Protein AF-A0A3B8K011-F1 (afdb_monomer_lite)

Secondary structure (DSSP, 8-state):
-HHHH-TTTS-S------HHHHHGGGGT--HHHH-TTSHHHHHHHHHHHHHHHHHS------------------

Structure (mmCIF, N/CA/C/O backbone):
data_AF-A0A3B8K011-F1
#
_entry.id   AF-A0A3B8K011-F1
#
loop_
_atom_site.group_PDB
_atom_site.id
_atom_site.type_symbol
_atom_site.label_atom_id
_atom_site.label_alt_id
_atom_site.label_comp_id
_atom_site.label_asym_id
_atom_site.label_entity_id
_atom_site.label_seq_id
_atom_site.pdbx_PDB_ins_code
_atom_site.Cartn_x
_atom_site.Cartn_y
_atom_site.Cartn_z
_atom_site.occupancy
_atom_site.B_iso_or_equiv
_atom_site.auth_seq_id
_atom_site.auth_comp_id
_atom_site.auth_asym_id
_atom_site.auth_atom_id
_atom_site.pdbx_PDB_model_num
ATOM 1 N N . GLN A 1 1 ? -9.798 -16.770 13.189 1.00 66.44 1 GLN A N 1
ATOM 2 C CA . GLN A 1 1 ? -8.894 -17.308 14.230 1.00 66.44 1 GLN A CA 1
ATOM 3 C C . GLN A 1 1 ? -7.941 -16.230 14.741 1.00 66.44 1 GLN A C 1
ATOM 5 O O . GLN A 1 1 ? -8.114 -15.830 15.877 1.00 66.44 1 GLN A O 1
ATOM 10 N N . LEU A 1 2 ? -7.033 -15.667 13.931 1.00 80.50 2 LEU A N 1
ATOM 11 C CA . LEU A 1 2 ? -6.061 -14.658 14.404 1.00 80.50 2 LEU A CA 1
ATOM 12 C C . LEU A 1 2 ? -6.699 -13.419 15.067 1.00 80.50 2 LEU A C 1
ATOM 14 O O . LEU A 1 2 ? -6.305 -13.037 16.161 1.00 80.50 2 LEU A O 1
ATOM 18 N N . ARG A 1 3 ? -7.761 -12.873 14.461 1.00 79.44 3 ARG A N 1
ATOM 19 C CA . ARG A 1 3 ? -8.526 -11.737 15.008 1.00 79.44 3 ARG A CA 1
ATOM 20 C C . ARG A 1 3 ? -9.196 -12.017 16.358 1.00 79.44 3 ARG A C 1
ATOM 22 O O . ARG A 1 3 ? -9.418 -11.098 17.127 1.00 79.44 3 ARG A O 1
ATOM 29 N N . HIS A 1 4 ? -9.514 -13.280 16.648 1.00 81.56 4 HIS A N 1
ATOM 30 C CA . HIS A 1 4 ? -10.137 -13.661 17.917 1.00 81.56 4 HIS A CA 1
ATOM 31 C C . HIS A 1 4 ? -9.114 -13.703 19.059 1.00 81.56 4 HIS A C 1
ATOM 33 O O . HIS A 1 4 ? -9.429 -13.322 20.178 1.00 81.56 4 HIS A O 1
ATOM 39 N N . TYR A 1 5 ? -7.881 -14.129 18.767 1.00 85.19 5 TYR A N 1
ATOM 40 C CA . TYR A 1 5 ? -6.804 -14.189 19.758 1.00 85.19 5 TYR A CA 1
ATOM 41 C C . TYR A 1 5 ? -6.080 -12.849 19.944 1.00 85.19 5 TYR A C 1
ATOM 43 O O . TYR A 1 5 ? -5.527 -12.599 21.009 1.00 85.19 5 TYR A O 1
ATOM 51 N N . TYR A 1 6 ? -6.094 -11.984 18.925 1.00 83.12 6 TYR A N 1
ATOM 52 C CA . TYR A 1 6 ? -5.332 -10.735 18.892 1.00 83.12 6 TYR A CA 1
ATOM 53 C C . TYR A 1 6 ? -6.174 -9.556 18.373 1.00 83.12 6 TYR A C 1
ATOM 55 O O . TYR A 1 6 ? -5.809 -8.943 17.369 1.00 83.12 6 TYR A O 1
ATOM 63 N N . PRO A 1 7 ? -7.302 -9.221 19.025 1.00 75.31 7 PRO A N 1
ATOM 64 C CA . PRO A 1 7 ? -8.268 -8.259 18.487 1.00 75.31 7 PRO A CA 1
ATOM 65 C C . PRO A 1 7 ? -7.680 -6.858 18.273 1.00 75.31 7 PRO A C 1
ATOM 67 O O . PRO A 1 7 ? -8.041 -6.189 17.317 1.00 75.31 7 PRO A O 1
ATOM 70 N N . ASN A 1 8 ? -6.722 -6.446 19.108 1.00 81.94 8 ASN A N 1
ATOM 71 C CA . ASN A 1 8 ? -6.118 -5.108 19.053 1.00 81.94 8 ASN A CA 1
ATOM 72 C C . ASN A 1 8 ? -4.750 -5.078 18.349 1.00 81.94 8 ASN A C 1
ATOM 74 O O . ASN A 1 8 ? -4.098 -4.039 18.318 1.00 81.94 8 ASN A O 1
ATOM 78 N N . LEU A 1 9 ? -4.270 -6.222 17.850 1.00 83.94 9 LEU A N 1
ATOM 79 C CA . LEU A 1 9 ? -2.961 -6.346 17.191 1.00 83.94 9 LEU A CA 1
ATOM 80 C C . LEU A 1 9 ? -3.091 -6.728 15.707 1.00 83.94 9 LEU A C 1
ATOM 82 O O . LEU A 1 9 ? -2.081 -6.907 15.028 1.00 83.94 9 LEU A O 1
ATOM 86 N N . VAL A 1 10 ? -4.316 -6.886 15.201 1.00 89.25 10 VAL A N 1
ATOM 87 C CA . VAL A 1 10 ? -4.586 -7.270 13.814 1.00 89.25 10 VAL A CA 1
ATOM 88 C C . VAL A 1 10 ? -5.406 -6.176 13.153 1.00 89.25 10 VAL A C 1
ATOM 90 O O . VAL A 1 10 ? -6.499 -5.865 13.610 1.00 89.25 10 VAL A O 1
ATOM 93 N N . TYR A 1 11 ? -4.882 -5.637 12.057 1.00 90.75 11 TYR A N 1
ATOM 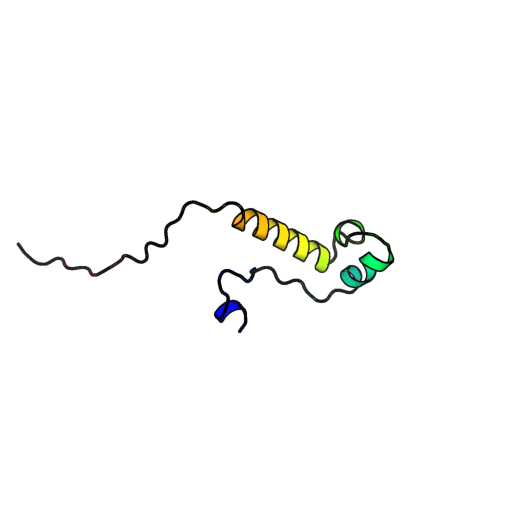94 C CA . TYR A 1 11 ? -5.603 -4.685 11.222 1.00 90.75 11 TYR A CA 1
ATOM 95 C C . TYR A 1 11 ? -6.752 -5.356 10.453 1.00 90.75 11 TYR A C 1
ATOM 97 O O . TYR A 1 11 ? -6.715 -6.546 10.105 1.00 90.75 11 TYR A O 1
ATOM 105 N N . GLU A 1 12 ? -7.779 -4.570 10.163 1.00 91.00 12 GLU A N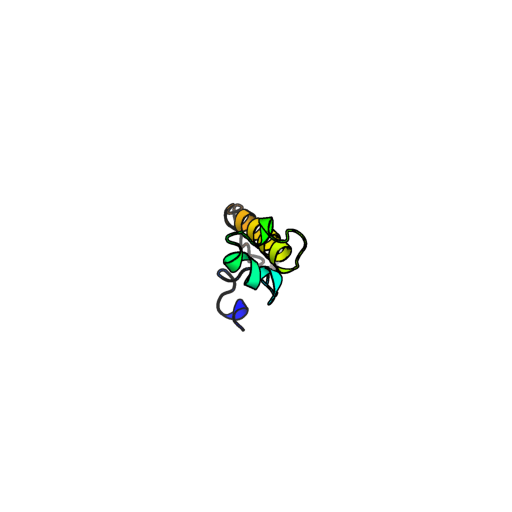 1
ATOM 106 C CA . GLU A 1 12 ? -8.928 -4.944 9.353 1.00 91.00 12 GLU A CA 1
ATOM 107 C C . GLU A 1 12 ? -8.553 -5.085 7.877 1.00 91.00 12 GLU A C 1
ATOM 109 O O . GLU A 1 12 ? -9.047 -5.993 7.197 1.00 91.00 12 GLU A O 1
ATOM 114 N N . THR A 1 13 ? -7.633 -4.250 7.389 1.00 94.19 13 THR A N 1
ATOM 115 C CA . THR A 1 13 ? -7.171 -4.293 6.001 1.00 94.19 13 THR A CA 1
ATOM 116 C C . THR A 1 13 ? -6.369 -5.565 5.711 1.00 94.19 13 THR A C 1
ATOM 118 O O . THR A 1 13 ? -5.330 -5.830 6.316 1.00 94.19 13 THR A O 1
ATOM 121 N N . VAL A 1 14 ? -6.814 -6.344 4.721 1.00 94.31 14 VAL A N 1
ATOM 122 C CA . VAL A 1 14 ? -6.132 -7.566 4.264 1.00 94.31 14 VAL A CA 1
ATOM 123 C C . VAL A 1 14 ? -5.309 -7.275 3.012 1.00 94.31 14 VAL A C 1
ATOM 125 O O . VAL A 1 14 ? -5.839 -6.767 2.027 1.00 94.31 14 VAL A O 1
ATOM 128 N N . ILE A 1 15 ? -4.030 -7.660 3.012 1.00 94.75 15 ILE A N 1
ATOM 129 C CA . ILE A 1 15 ? -3.177 -7.588 1.818 1.00 94.75 15 ILE A CA 1
ATOM 130 C C . ILE A 1 15 ? -3.351 -8.876 0.992 1.00 94.75 15 ILE A C 1
ATOM 132 O O . ILE A 1 15 ? -2.936 -9.948 1.44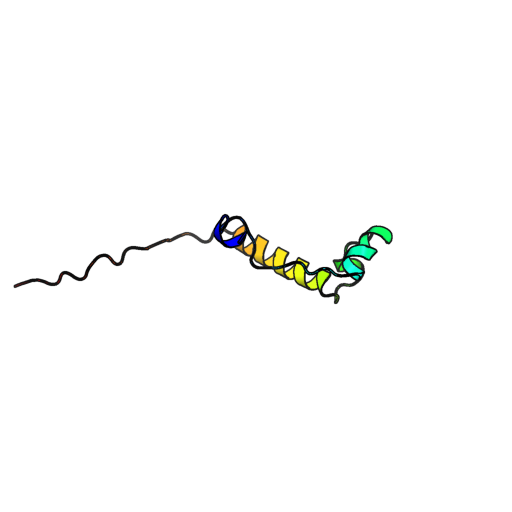4 1.00 94.75 15 ILE A O 1
ATOM 136 N N . PRO A 1 16 ? -3.960 -8.820 -0.208 1.00 93.31 16 PRO A N 1
ATOM 137 C CA . PRO A 1 16 ? -4.183 -10.007 -1.022 1.00 93.31 16 PRO A CA 1
ATOM 138 C C . PRO A 1 16 ? -2.893 -10.460 -1.712 1.00 93.31 16 PRO A C 1
ATOM 140 O O . PRO A 1 16 ? -2.003 -9.662 -2.017 1.00 93.31 16 PRO A O 1
ATOM 143 N N . ARG A 1 17 ? -2.822 -11.748 -2.064 1.00 94.62 17 ARG A N 1
ATOM 144 C CA . ARG A 1 17 ? -1.761 -12.249 -2.944 1.00 94.62 17 ARG A CA 1
ATOM 145 C C . ARG A 1 17 ? -1.899 -11.590 -4.318 1.00 94.62 17 ARG A C 1
ATOM 147 O O . ARG A 1 17 ? -2.925 -11.741 -4.976 1.00 94.62 17 ARG A O 1
ATOM 154 N N . ASN A 1 18 ? -0.869 -10.873 -4.756 1.00 95.25 18 ASN A N 1
ATOM 155 C CA . ASN A 1 18 ? -0.904 -10.110 -5.999 1.00 95.25 18 ASN A CA 1
ATOM 156 C C . ASN A 1 18 ? 0.437 -10.209 -6.746 1.00 95.25 18 ASN A C 1
ATOM 158 O O . ASN A 1 18 ? 1.494 -10.046 -6.143 1.00 95.25 18 ASN A O 1
ATOM 162 N N . VAL A 1 19 ? 0.389 -10.476 -8.057 1.00 95.75 19 VAL A N 1
ATOM 163 C CA . VAL A 1 19 ? 1.591 -10.658 -8.892 1.00 95.75 19 VAL A 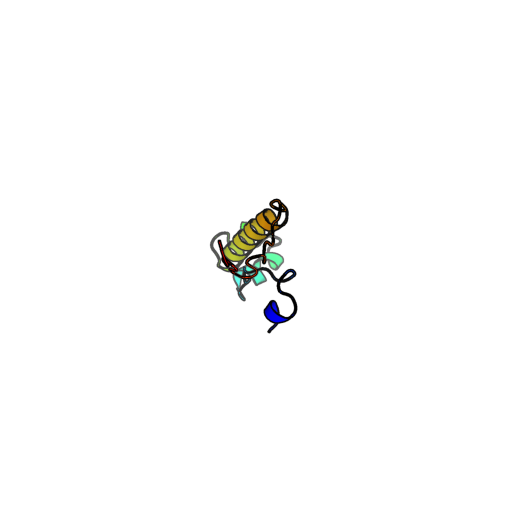CA 1
ATOM 164 C C . VAL A 1 19 ? 2.367 -9.350 -9.053 1.00 95.75 19 VAL A C 1
ATOM 166 O O . VAL A 1 19 ? 3.571 -9.345 -8.843 1.00 95.75 19 VAL A O 1
ATOM 169 N N . ARG A 1 20 ? 1.688 -8.224 -9.315 1.00 94.00 20 ARG A N 1
ATOM 170 C CA . ARG A 1 20 ? 2.333 -6.904 -9.456 1.00 94.00 20 ARG A CA 1
ATOM 171 C C . ARG A 1 20 ? 3.047 -6.474 -8.177 1.00 94.00 20 ARG A C 1
ATOM 173 O O . ARG A 1 20 ? 4.152 -5.946 -8.236 1.00 94.00 20 ARG A O 1
ATOM 180 N N . LEU A 1 21 ? 2.445 -6.762 -7.022 1.00 92.50 21 LEU A N 1
ATOM 181 C CA . LEU A 1 21 ? 3.069 -6.554 -5.713 1.00 92.50 21 LEU A CA 1
ATOM 182 C C . LEU A 1 21 ? 4.347 -7.392 -5.538 1.00 92.50 21 LEU A C 1
ATOM 184 O O . LEU A 1 21 ? 5.317 -6.897 -4.973 1.00 92.50 21 LEU A O 1
ATOM 188 N N . ALA A 1 22 ? 4.360 -8.634 -6.029 1.00 94.75 22 ALA A N 1
ATOM 189 C CA . ALA A 1 22 ? 5.532 -9.509 -5.972 1.00 94.75 22 ALA A CA 1
ATOM 190 C C . ALA A 1 22 ? 6.619 -9.141 -7.001 1.00 94.75 22 ALA A C 1
ATOM 192 O O . ALA A 1 22 ? 7.794 -9.390 -6.750 1.00 94.75 22 ALA A O 1
ATOM 193 N N . GLU A 1 23 ? 6.243 -8.546 -8.137 1.00 95.56 23 GLU A N 1
ATOM 194 C CA . GLU A 1 23 ? 7.161 -8.105 -9.196 1.00 95.56 23 GLU A CA 1
ATOM 195 C C . GLU A 1 23 ? 7.867 -6.786 -8.856 1.00 95.56 23 GLU A C 1
ATOM 197 O O . GLU A 1 23 ? 9.041 -6.625 -9.182 1.00 95.56 23 GLU A O 1
ATOM 202 N N . ALA A 1 24 ? 7.190 -5.850 -8.179 1.00 95.88 24 ALA A N 1
ATOM 203 C CA . ALA A 1 24 ? 7.713 -4.511 -7.889 1.00 95.88 24 ALA A CA 1
ATOM 204 C C . ALA A 1 24 ? 9.150 -4.480 -7.299 1.00 95.88 24 ALA A C 1
ATOM 206 O O . ALA A 1 24 ? 9.966 -3.697 -7.803 1.00 95.88 24 ALA A O 1
ATOM 207 N N . PRO A 1 25 ? 9.532 -5.354 -6.335 1.0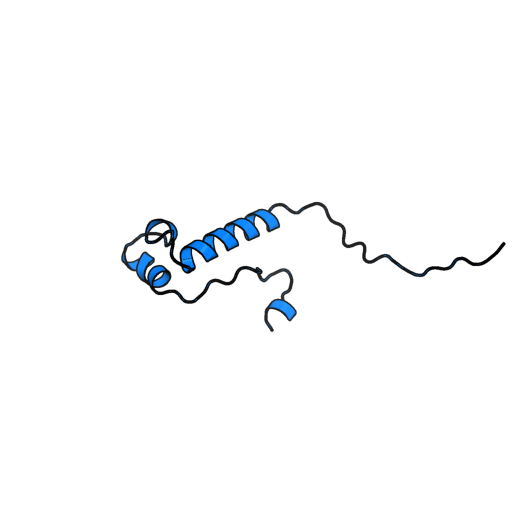0 93.69 25 PRO A N 1
ATOM 208 C CA . PRO A 1 25 ? 10.898 -5.415 -5.807 1.00 93.69 25 PRO A CA 1
ATOM 209 C C . PRO A 1 25 ? 11.964 -5.710 -6.868 1.00 93.69 25 PRO A C 1
ATOM 211 O O . PRO A 1 25 ? 13.047 -5.131 -6.820 1.00 93.69 25 PRO A O 1
ATOM 214 N N . SER A 1 26 ? 11.666 -6.558 -7.857 1.00 96.44 26 SER A N 1
ATOM 215 C CA . SER A 1 26 ? 12.597 -6.877 -8.950 1.00 96.44 26 SER A CA 1
ATOM 216 C C . SER A 1 26 ? 12.879 -5.674 -9.852 1.00 96.44 26 SER A C 1
ATOM 218 O O . SER A 1 26 ? 13.944 -5.601 -10.457 1.00 96.44 26 SER A O 1
ATOM 220 N N . PHE A 1 27 ? 11.956 -4.711 -9.912 1.00 93.88 27 PHE A N 1
ATOM 221 C CA . PHE A 1 27 ? 12.126 -3.446 -10.633 1.00 93.88 27 PHE A CA 1
ATOM 222 C C . PHE A 1 27 ? 12.695 -2.324 -9.751 1.00 93.88 27 PHE A C 1
ATOM 224 O O . PHE A 1 27 ? 12.808 -1.191 -10.217 1.00 93.88 27 PHE A O 1
ATOM 231 N N . GLY A 1 28 ? 13.029 -2.609 -8.485 1.00 96.69 28 GLY A N 1
ATOM 232 C CA . GLY A 1 28 ? 13.545 -1.619 -7.536 1.00 96.69 28 GLY A CA 1
ATOM 233 C C . GLY A 1 28 ? 12.544 -0.512 -7.195 1.00 96.69 28 GLY A C 1
ATOM 234 O O . GLY A 1 28 ? 12.950 0.582 -6.811 1.00 96.69 28 GLY A O 1
ATOM 235 N N . LYS A 1 29 ? 11.243 -0.766 -7.373 1.00 95.56 29 LYS A N 1
ATOM 236 C CA . LYS A 1 29 ? 10.167 0.202 -7.133 1.00 95.56 29 LYS A CA 1
ATOM 237 C C . LYS A 1 29 ? 9.248 -0.287 -6.022 1.00 95.56 29 LYS A C 1
ATOM 239 O O . LYS A 1 29 ? 9.064 -1.489 -5.836 1.00 95.56 29 LYS A O 1
ATOM 244 N N . SER A 1 30 ? 8.630 0.647 -5.302 1.00 95.75 30 SER A N 1
ATOM 245 C CA . SER A 1 30 ? 7.507 0.304 -4.431 1.00 95.75 30 SER A CA 1
ATOM 246 C C . SER A 1 30 ? 6.311 -0.141 -5.283 1.00 95.75 30 SER A C 1
ATOM 248 O O . SER A 1 30 ? 6.193 0.249 -6.445 1.00 95.75 30 SER A O 1
ATOM 250 N N . VAL A 1 31 ? 5.381 -0.919 -4.721 1.00 95.88 31 VAL A N 1
ATOM 251 C CA . VAL A 1 31 ? 4.146 -1.278 -5.446 1.00 95.88 31 VAL A CA 1
ATOM 252 C C . VAL A 1 31 ? 3.311 -0.044 -5.808 1.00 95.88 31 VAL A C 1
ATOM 254 O O . VAL A 1 31 ? 2.620 -0.045 -6.821 1.00 95.88 31 VAL A O 1
ATOM 257 N N . ILE A 1 32 ? 3.415 1.022 -5.006 1.00 96.50 32 ILE A N 1
ATOM 258 C CA . ILE A 1 32 ? 2.718 2.289 -5.228 1.00 96.50 32 ILE A CA 1
ATOM 259 C C . ILE A 1 32 ? 3.253 2.988 -6.482 1.00 96.50 32 ILE A C 1
ATOM 261 O O . ILE A 1 32 ? 2.461 3.550 -7.234 1.00 96.50 32 ILE A O 1
ATOM 265 N N . ASP A 1 33 ? 4.562 2.904 -6.732 1.00 96.69 33 ASP A N 1
ATOM 266 C CA . ASP A 1 33 ? 5.210 3.509 -7.903 1.00 96.69 33 ASP A CA 1
ATOM 267 C C . ASP A 1 33 ? 5.212 2.584 -9.128 1.00 96.69 33 ASP A C 1
ATOM 269 O O . ASP A 1 33 ? 5.257 3.053 -10.265 1.00 96.69 33 ASP A O 1
ATOM 273 N N . TYR A 1 34 ? 5.213 1.266 -8.913 1.00 96.44 34 TYR A N 1
ATOM 274 C CA . TYR A 1 34 ? 5.232 0.265 -9.978 1.00 96.44 34 TYR A CA 1
ATOM 275 C C . TYR A 1 34 ? 3.866 0.121 -10.655 1.00 96.44 34 TYR A C 1
ATOM 277 O O . TYR A 1 34 ? 3.774 0.223 -11.877 1.00 96.44 34 TYR A O 1
ATOM 285 N N . ASP A 1 35 ? 2.811 -0.098 -9.866 1.00 95.81 35 ASP A N 1
ATOM 286 C CA . ASP A 1 35 ? 1.431 -0.161 -10.348 1.00 95.81 35 ASP A CA 1
ATOM 287 C C . ASP A 1 35 ? 0.475 0.375 -9.264 1.00 95.81 35 ASP A C 1
ATOM 289 O O . ASP A 1 35 ? -0.044 -0.394 -8.444 1.00 95.81 35 ASP A O 1
ATOM 293 N N . PRO A 1 36 ? 0.196 1.692 -9.262 1.00 95.44 36 PRO A N 1
ATOM 294 C CA . PRO A 1 36 ? -0.647 2.342 -8.258 1.00 95.44 36 PRO A CA 1
ATOM 295 C C . PRO A 1 36 ? -2.112 1.888 -8.270 1.00 95.44 36 PRO A C 1
ATOM 297 O O . PRO A 1 36 ? -2.869 2.287 -7.378 1.00 95.44 36 PRO A O 1
ATOM 300 N N . THR A 1 37 ? -2.534 1.137 -9.289 1.00 96.06 37 THR A N 1
ATOM 301 C CA . THR A 1 37 ? -3.926 0.716 -9.498 1.00 96.06 37 THR A CA 1
ATOM 302 C C . THR A 1 37 ? -4.159 -0.755 -9.168 1.00 96.06 37 THR A C 1
ATOM 304 O O . THR A 1 37 ? -5.308 -1.182 -9.044 1.00 96.06 37 THR A O 1
ATOM 307 N N . CYS A 1 38 ? -3.093 -1.538 -8.976 1.00 95.56 38 CYS A N 1
ATOM 308 C CA . CYS A 1 38 ? -3.227 -2.939 -8.607 1.00 95.56 38 CYS A CA 1
ATOM 309 C C . CYS A 1 38 ? -3.837 -3.110 -7.206 1.00 95.56 38 CYS A C 1
ATOM 311 O O . CYS A 1 38 ? -3.696 -2.269 -6.315 1.00 95.56 38 CYS A O 1
ATOM 313 N N . GLN A 1 39 ? -4.469 -4.264 -6.980 1.00 96.50 39 GLN A N 1
ATOM 314 C CA . GLN A 1 39 ? -5.109 -4.588 -5.698 1.00 96.50 39 GLN A CA 1
ATOM 315 C C . GLN A 1 39 ? -4.131 -4.541 -4.513 1.00 96.50 39 GLN A C 1
ATOM 317 O O . GLN A 1 39 ? -4.514 -4.132 -3.422 1.00 96.50 39 GLN A O 1
ATOM 322 N N . GLY A 1 40 ? -2.860 -4.902 -4.729 1.00 95.88 40 GLY A N 1
ATOM 323 C CA . GLY A 1 40 ? -1.825 -4.801 -3.696 1.00 95.88 40 GLY A CA 1
ATOM 324 C C . GLY A 1 40 ? -1.547 -3.353 -3.284 1.00 95.88 40 GLY A C 1
ATOM 325 O O . GLY A 1 40 ? -1.518 -3.052 -2.095 1.00 95.88 40 GLY A O 1
ATOM 326 N N . ALA A 1 41 ? -1.406 -2.442 -4.252 1.00 96.94 41 ALA A N 1
ATOM 327 C CA . ALA A 1 41 ? -1.186 -1.021 -3.983 1.00 96.94 41 ALA A CA 1
ATOM 328 C C . ALA A 1 41 ? -2.376 -0.383 -3.257 1.00 96.94 41 ALA A C 1
ATOM 330 O O . ALA A 1 41 ? -2.191 0.367 -2.299 1.00 96.94 41 ALA A O 1
ATOM 331 N N . LEU A 1 42 ? -3.600 -0.707 -3.683 1.00 97.31 42 LEU A N 1
ATOM 332 C CA . LEU A 1 42 ? -4.818 -0.217 -3.038 1.00 97.31 42 LEU A CA 1
ATOM 333 C C . LEU A 1 42 ? -4.933 -0.713 -1.591 1.00 97.31 42 LEU A C 1
ATOM 335 O O . LEU A 1 42 ? -5.203 0.091 -0.701 1.00 97.31 42 LEU A O 1
ATOM 339 N N . ALA A 1 43 ? -4.652 -1.994 -1.343 1.00 97.12 43 ALA A N 1
ATOM 340 C CA . ALA A 1 43 ? -4.665 -2.563 0.002 1.00 97.12 43 ALA A CA 1
ATOM 341 C C . ALA A 1 43 ? -3.609 -1.911 0.912 1.00 97.12 43 ALA A C 1
ATOM 343 O O . ALA A 1 43 ? -3.908 -1.574 2.053 1.00 97.12 43 ALA A O 1
ATOM 344 N N . TYR A 1 44 ? -2.402 -1.631 0.407 1.00 96.31 44 TYR A N 1
ATOM 345 C CA . TYR A 1 44 ? -1.388 -0.907 1.185 1.00 96.31 44 TYR A CA 1
ATOM 346 C C . TYR A 1 44 ? -1.799 0.529 1.523 1.00 96.31 44 TYR A C 1
ATOM 348 O O . TYR A 1 44 ? -1.505 1.002 2.620 1.00 96.31 44 TYR A O 1
ATOM 356 N N . ARG A 1 45 ? -2.504 1.226 0.623 1.00 96.31 45 ARG A N 1
ATOM 357 C CA . ARG A 1 45 ? -3.044 2.565 0.921 1.00 96.31 45 ARG A CA 1
ATOM 358 C C . ARG A 1 45 ? -4.122 2.521 1.999 1.00 96.31 45 ARG A C 1
ATOM 360 O O . ARG A 1 45 ? -4.120 3.375 2.879 1.00 96.31 45 ARG A O 1
ATOM 367 N N . GLN A 1 46 ? -5.016 1.536 1.941 1.00 96.25 46 GLN A N 1
ATOM 368 C CA . GLN A 1 46 ? -6.040 1.335 2.971 1.00 96.25 46 GLN A CA 1
ATOM 369 C C . GLN A 1 46 ? -5.402 1.026 4.327 1.00 96.25 46 GLN A C 1
ATOM 371 O O . GLN A 1 46 ? -5.741 1.670 5.316 1.00 96.25 46 GLN A O 1
ATOM 376 N N . LEU A 1 47 ? -4.398 0.145 4.349 1.00 95.56 47 LEU A N 1
ATOM 377 C CA . LEU A 1 47 ? -3.658 -0.191 5.561 1.00 95.56 47 LEU A CA 1
ATOM 378 C C . LEU A 1 47 ? -2.949 1.037 6.144 1.00 95.56 47 LEU A C 1
ATOM 380 O O . LEU A 1 47 ? -2.975 1.244 7.351 1.00 95.56 47 LEU A O 1
ATOM 384 N N . ALA A 1 48 ? -2.340 1.875 5.302 1.00 95.06 48 ALA A N 1
ATOM 385 C CA . ALA A 1 48 ? -1.710 3.113 5.754 1.00 95.06 48 ALA A CA 1
ATOM 386 C C . ALA A 1 48 ? -2.729 4.083 6.378 1.00 95.06 48 ALA A C 1
ATOM 388 O O . ALA A 1 48 ? -2.442 4.692 7.408 1.00 95.06 48 ALA A O 1
ATOM 389 N N . ALA A 1 49 ? -3.923 4.207 5.791 1.00 94.25 49 ALA A N 1
ATOM 390 C CA . ALA A 1 49 ? -4.998 5.024 6.352 1.00 94.25 49 ALA A CA 1
ATOM 391 C C . ALA A 1 49 ? -5.482 4.479 7.706 1.00 94.25 49 ALA A C 1
ATOM 393 O O . ALA A 1 49 ? -5.625 5.243 8.659 1.00 94.25 49 ALA A O 1
ATOM 394 N N . GLU A 1 50 ? -5.668 3.162 7.810 1.00 93.50 50 GLU A N 1
ATOM 395 C CA . GLU A 1 50 ? -6.036 2.487 9.055 1.00 93.50 50 GLU A CA 1
ATOM 396 C C . GLU A 1 50 ? -4.966 2.682 10.139 1.00 93.50 50 GLU A C 1
ATOM 398 O O . GLU A 1 50 ? -5.276 3.086 11.256 1.00 93.50 50 GLU A O 1
ATOM 403 N N . MET A 1 51 ? -3.691 2.505 9.790 1.00 92.19 51 MET A N 1
ATOM 404 C CA . MET A 1 51 ? -2.565 2.716 10.698 1.00 92.19 51 MET A CA 1
ATOM 405 C C . MET A 1 51 ? -2.519 4.155 11.224 1.00 92.19 51 MET A C 1
ATOM 407 O O . MET A 1 51 ? -2.330 4.358 12.421 1.00 92.19 51 MET A O 1
ATOM 411 N N . LEU A 1 52 ? -2.722 5.158 10.364 1.00 92.56 52 LEU A N 1
ATOM 412 C CA . LEU A 1 52 ? -2.782 6.564 10.779 1.00 92.56 52 LEU A CA 1
ATOM 413 C C . LEU A 1 52 ? -3.973 6.847 11.702 1.00 92.56 52 LEU A C 1
ATOM 415 O O . LEU A 1 52 ? -3.841 7.640 12.634 1.00 92.56 52 LEU A O 1
ATOM 419 N N . GLN A 1 53 ? -5.112 6.194 11.471 1.00 89.44 53 GLN A N 1
ATOM 420 C CA . GLN A 1 53 ? -6.274 6.288 12.349 1.00 89.44 53 GLN A CA 1
ATOM 421 C C . GLN A 1 53 ? -5.993 5.660 13.722 1.00 89.44 53 GLN A C 1
ATOM 423 O O . GLN A 1 53 ? -6.359 6.252 14.731 1.00 89.44 53 GLN A O 1
ATOM 428 N N . SER A 1 54 ? -5.305 4.516 13.784 1.00 83.88 54 SER A N 1
ATOM 429 C CA . SER A 1 54 ? -4.922 3.871 15.050 1.00 83.88 54 SER A CA 1
ATOM 430 C C . SER A 1 54 ? -3.814 4.620 15.802 1.00 83.88 54 SER A C 1
ATOM 432 O O . SER A 1 54 ? -3.796 4.619 17.030 1.00 83.88 54 SER A O 1
ATOM 434 N N . LEU A 1 55 ? -2.886 5.267 15.085 1.00 80.69 55 LEU A N 1
ATOM 435 C CA . LEU A 1 55 ? -1.792 6.069 15.656 1.00 80.69 55 LEU A CA 1
ATOM 436 C C . LEU A 1 55 ? -2.263 7.383 16.280 1.00 80.69 55 LEU A C 1
ATOM 438 O O . LEU A 1 55 ? -1.523 7.985 17.055 1.00 80.69 55 LEU A O 1
ATOM 442 N N . ARG A 1 56 ? -3.461 7.851 15.928 1.00 70.62 56 ARG A N 1
ATOM 443 C CA . ARG A 1 56 ? -4.142 8.931 16.635 1.00 70.62 56 ARG A CA 1
ATOM 444 C C . ARG A 1 56 ? -5.022 8.250 17.674 1.00 70.62 56 ARG A C 1
ATOM 446 O O . ARG A 1 56 ? -6.151 7.913 17.328 1.00 70.62 56 ARG A O 1
ATOM 453 N N . PRO A 1 57 ? -4.540 7.996 18.906 1.00 57.81 57 PRO A N 1
ATOM 454 C CA . PRO A 1 57 ? -5.404 7.445 19.929 1.00 57.81 57 PRO A CA 1
ATOM 455 C C . PRO A 1 57 ? -6.496 8.486 20.168 1.00 57.81 57 PRO A C 1
ATOM 457 O O . PRO A 1 57 ? -6.262 9.526 20.779 1.00 57.81 57 PRO A O 1
ATOM 460 N N . SER A 1 58 ? -7.671 8.260 19.589 1.00 53.81 58 SER A N 1
ATOM 461 C CA . SER A 1 58 ? -8.866 8.991 19.958 1.00 53.81 58 SER A CA 1
ATOM 462 C C . SER A 1 58 ? -9.099 8.701 21.432 1.00 53.81 58 SER A C 1
ATOM 464 O O . SER A 1 58 ? -9.175 7.534 21.823 1.00 53.81 58 SER A O 1
ATOM 466 N N . GLU A 1 59 ? -9.150 9.766 22.224 1.00 51.97 59 GLU A N 1
ATOM 467 C CA . GLU A 1 59 ? -9.583 9.769 23.615 1.00 51.97 59 GLU A CA 1
ATOM 468 C C . GLU A 1 59 ? -10.734 8.766 23.831 1.00 51.97 59 GLU A C 1
ATOM 470 O O . GLU A 1 59 ? -11.740 8.770 23.123 1.00 51.97 59 GLU A O 1
ATOM 475 N N . THR A 1 60 ? -10.514 7.852 24.775 1.00 57.50 60 THR A N 1
ATOM 476 C CA . THR A 1 60 ? -11.386 6.735 25.178 1.00 57.50 60 THR A CA 1
ATOM 477 C C . THR A 1 60 ? -12.808 7.216 25.533 1.00 57.50 60 THR A C 1
ATOM 479 O O . THR A 1 60 ? -12.929 8.331 26.041 1.00 57.50 60 THR A O 1
ATOM 482 N N . PRO A 1 61 ? -13.874 6.394 25.407 1.00 53.47 61 PRO A N 1
ATOM 483 C CA . PRO A 1 61 ? -14.134 5.446 26.494 1.00 53.47 61 PRO A CA 1
ATOM 484 C C . PRO A 1 61 ? -14.771 4.112 26.066 1.00 53.47 61 PRO A C 1
ATOM 486 O O . PRO A 1 61 ? -15.843 4.052 25.467 1.00 53.47 61 PRO A O 1
ATOM 489 N N . ASP A 1 62 ? -14.154 3.025 26.522 1.00 53.97 62 ASP A N 1
ATOM 490 C CA . ASP A 1 62 ? -14.880 1.827 26.933 1.00 53.97 62 ASP A CA 1
ATOM 491 C C . ASP A 1 62 ? -15.768 2.220 28.128 1.00 53.97 62 ASP A C 1
ATOM 493 O O . ASP A 1 62 ? -15.323 2.279 29.270 1.00 53.97 62 ASP A O 1
ATOM 497 N N . THR A 1 63 ? -17.011 2.622 27.862 1.00 51.09 63 THR A N 1
ATOM 498 C CA . THR A 1 63 ? -18.072 2.636 28.877 1.00 51.09 63 THR A CA 1
ATOM 499 C C . THR A 1 63 ? -19.007 1.477 28.585 1.00 51.09 63 THR A C 1
ATOM 501 O O . THR A 1 63 ? -20.144 1.645 28.153 1.00 51.09 63 THR A O 1
ATOM 504 N N . GLY A 1 64 ? -18.525 0.272 28.873 1.00 55.19 64 GLY A N 1
ATOM 505 C CA . GLY A 1 64 ? -19.369 -0.840 29.289 1.00 55.19 64 GLY A CA 1
ATOM 506 C C . GLY A 1 64 ? -19.896 -0.627 30.713 1.00 55.19 64 GLY A C 1
ATOM 507 O O . GLY A 1 64 ? -19.640 -1.446 31.585 1.00 55.19 64 GLY A O 1
ATOM 508 N N . THR A 1 65 ? -20.633 0.462 30.961 1.00 53.44 65 THR A N 1
ATOM 509 C CA . THR A 1 65 ? -21.448 0.632 32.176 1.00 53.44 65 THR A CA 1
ATOM 510 C C . THR A 1 65 ? -22.860 1.022 31.765 1.00 53.44 65 THR A C 1
ATOM 512 O O . THR A 1 65 ? -23.232 2.190 31.751 1.00 53.44 65 THR A O 1
ATOM 515 N N . ALA A 1 66 ? -23.667 0.010 31.464 1.00 49.09 66 ALA A N 1
ATOM 516 C CA . ALA A 1 66 ? -25.103 0.059 31.703 1.00 49.09 66 ALA A CA 1
ATOM 517 C C . ALA A 1 66 ? -25.440 -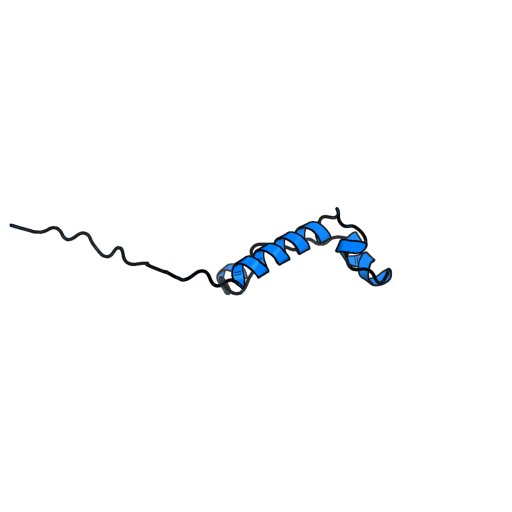1.096 32.653 1.00 49.09 66 ALA A C 1
ATOM 519 O O . ALA A 1 66 ? -26.016 -2.114 32.275 1.00 49.09 66 ALA A O 1
ATOM 520 N N . VAL A 1 67 ? -24.982 -0.956 33.900 1.00 55.38 67 VAL A N 1
ATOM 521 C CA . VAL A 1 67 ? -25.523 -1.715 35.026 1.00 55.38 67 VAL A CA 1
ATOM 522 C C . VAL A 1 67 ? -26.944 -1.215 35.265 1.00 55.38 67 VAL A C 1
ATOM 524 O O . VAL A 1 67 ? -27.151 -0.036 35.525 1.00 55.38 67 VAL A O 1
ATOM 527 N N . SER A 1 68 ? -27.879 -2.159 35.167 1.00 51.25 68 SER A N 1
ATOM 528 C CA . SER A 1 68 ? -29.100 -2.294 35.963 1.00 51.25 68 SER A CA 1
ATOM 529 C C . SER A 1 68 ? -29.954 -1.041 36.166 1.00 51.25 68 SER A C 1
ATOM 531 O O . SER A 1 68 ? -29.709 -0.234 37.059 1.00 51.25 68 SER A O 1
ATOM 533 N N . GLY A 1 69 ? -31.072 -0.995 35.439 1.00 51.06 69 GLY A N 1
ATOM 534 C CA . GLY A 1 69 ? -32.262 -0.296 35.909 1.00 51.06 69 GLY A CA 1
ATOM 535 C C . GLY A 1 69 ? -32.670 -0.835 37.283 1.00 51.06 69 GLY A C 1
ATOM 536 O O . GLY A 1 69 ? -32.923 -2.026 37.449 1.00 51.06 69 GLY A O 1
ATOM 537 N N . ALA A 1 70 ? -32.673 0.048 38.271 1.00 50.53 70 ALA A N 1
ATOM 538 C CA . ALA A 1 70 ? -33.285 -0.149 39.573 1.00 50.53 70 ALA A CA 1
ATOM 539 C C . ALA A 1 70 ? -33.989 1.161 39.932 1.00 50.53 70 ALA A C 1
ATOM 541 O O . ALA A 1 70 ? -33.510 1.954 40.736 1.00 50.53 70 ALA A O 1
ATOM 542 N N . GLU A 1 71 ? -35.115 1.409 39.270 1.00 44.44 71 GLU A N 1
ATOM 543 C CA . GLU A 1 71 ? -36.139 2.302 39.790 1.00 44.44 71 GLU A CA 1
ATOM 544 C C . GLU A 1 71 ? -37.018 1.486 40.753 1.00 44.44 71 GLU A C 1
ATOM 546 O O . GLU A 1 71 ? -37.786 0.607 40.360 1.00 44.44 71 GLU A O 1
ATOM 551 N N . HIS A 1 72 ? -36.812 1.719 42.049 1.00 43.12 72 HIS A N 1
ATOM 552 C CA . HIS A 1 72 ? -37.715 1.337 43.129 1.00 43.12 72 HIS A CA 1
ATOM 553 C C . HIS A 1 72 ? -37.924 2.562 44.028 1.00 43.12 72 HIS A C 1
ATOM 555 O O . HIS A 1 72 ? -36.976 3.060 44.627 1.00 43.12 72 HIS A O 1
ATOM 561 N N . GLU A 1 73 ? -39.192 2.974 44.095 1.00 44.12 73 GLU A N 1
ATOM 562 C CA . GLU A 1 73 ? -39.916 3.419 45.294 1.00 44.12 73 GLU A CA 1
ATOM 563 C C . GLU A 1 73 ? -39.566 4.769 45.954 1.00 44.12 73 GLU A C 1
ATOM 565 O O . GLU A 1 73 ? -38.674 4.857 46.796 1.00 44.12 73 GLU A O 1
ATOM 570 N N . SER A 1 74 ? -40.401 5.789 45.709 1.00 52.47 74 SER A N 1
ATOM 571 C CA . SER A 1 74 ? -41.416 6.323 46.660 1.00 52.47 74 SER A CA 1
ATOM 572 C C . SER A 1 74 ? -41.919 7.702 46.234 1.00 52.47 74 SER A C 1
ATOM 574 O O . SER A 1 74 ? -41.072 8.590 45.992 1.00 52.47 74 SER A O 1
#

Radius of gyration: 21.12 Å; chains: 1; bounding box: 55×27×57 Å

pLDDT: mean 81.81, std 18.27, range [43.12, 97.31]

Foldseek 3Di:
DCCVVCVPNDDPQDQDDDPLCVCQVVVVHHSCVSPVPDSNNVSVVVVVVRVVVVVPPDDDDPPPDPPDDDDDDD

Sequence (74 aa):
QLRHYYPNLVYETVIPRNVRLAEAPSFGKSVIDYDPTCQGALAYRQLAAEMLQSLRPSETPDTGTAVSGAEHES